Protein AF-A0A7W1QER5-F1 (afdb_monomer)

Mean predicted aligned error: 5.07 Å

Radius of gyration: 12.48 Å; Cα contacts (8 Å, |Δi|>4): 29; chains: 1; bounding box: 34×25×29 Å

Structure (mmCIF, N/CA/C/O backbone):
data_AF-A0A7W1QER5-F1
#
_entry.id   AF-A0A7W1QER5-F1
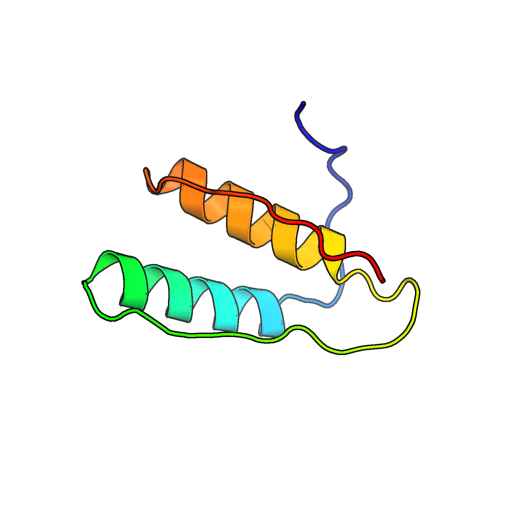#
loop_
_atom_site.group_PDB
_atom_site.id
_atom_site.type_symbol
_atom_site.label_atom_id
_atom_site.label_alt_id
_atom_site.label_comp_id
_atom_site.label_asym_id
_atom_site.label_entity_id
_atom_site.label_seq_id
_atom_site.pdbx_PDB_ins_code
_atom_site.Cartn_x
_atom_site.Cartn_y
_atom_site.Cartn_z
_atom_site.occupancy
_atom_site.B_iso_or_equiv
_atom_site.auth_seq_id
_atom_site.auth_comp_id
_atom_site.auth_asym_id
_atom_site.auth_atom_id
_atom_site.pdbx_PDB_model_num
ATOM 1 N N . MET A 1 1 ? 4.586 14.732 -0.030 1.00 41.56 1 MET A N 1
ATOM 2 C CA . MET A 1 1 ? 4.834 14.572 -1.480 1.00 41.56 1 MET A CA 1
ATOM 3 C C . MET A 1 1 ? 3.716 13.699 -2.025 1.00 41.56 1 MET A C 1
ATOM 5 O O . MET A 1 1 ? 3.637 12.561 -1.593 1.00 41.56 1 MET A O 1
ATOM 9 N N . SER A 1 2 ? 2.830 14.210 -2.884 1.00 42.94 2 SER A N 1
ATOM 10 C CA . SER A 1 2 ? 1.933 13.329 -3.653 1.00 42.94 2 SER A CA 1
ATOM 11 C C . SER A 1 2 ? 2.735 12.775 -4.833 1.00 42.94 2 SER A C 1
ATOM 13 O O . SER A 1 2 ? 3.267 13.590 -5.591 1.00 42.94 2 SER A O 1
ATOM 15 N N . PRO A 1 3 ? 2.871 11.449 -5.004 1.00 51.84 3 PRO A N 1
ATOM 16 C CA . PRO A 1 3 ? 3.485 10.882 -6.199 1.00 51.84 3 PRO A CA 1
ATOM 17 C C . PRO A 1 3 ? 2.631 11.215 -7.431 1.00 51.84 3 PRO A C 1
ATOM 19 O O . PRO A 1 3 ? 1.412 11.386 -7.335 1.00 51.84 3 PRO A O 1
ATOM 22 N N . GLY A 1 4 ? 3.284 11.364 -8.584 1.00 50.06 4 GLY A N 1
ATOM 23 C CA . GLY A 1 4 ? 2.638 11.698 -9.851 1.00 50.06 4 GLY A CA 1
ATOM 24 C C . GLY A 1 4 ? 1.586 10.659 -10.231 1.00 50.06 4 GLY A C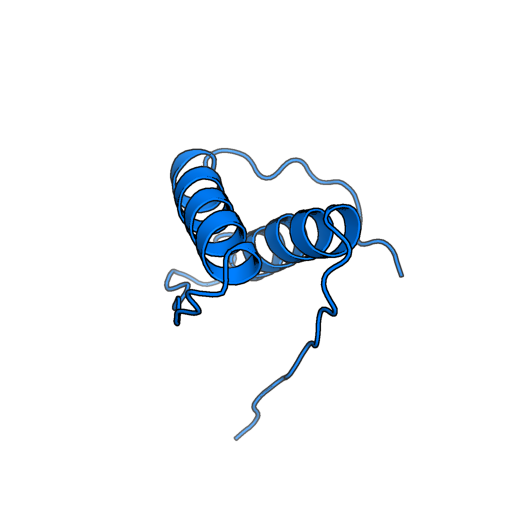 1
ATOM 25 O O . GLY A 1 4 ? 1.856 9.462 -10.223 1.00 50.06 4 GLY A O 1
ATOM 26 N N . ARG A 1 5 ? 0.384 11.134 -10.565 1.00 56.62 5 ARG A N 1
ATOM 27 C CA . ARG A 1 5 ? -0.771 10.318 -10.959 1.00 56.62 5 ARG A CA 1
ATOM 28 C C . ARG A 1 5 ? -0.550 9.715 -12.350 1.00 56.62 5 ARG A C 1
ATOM 30 O O . ARG A 1 5 ? -1.076 10.214 -13.339 1.00 56.62 5 ARG A O 1
ATOM 37 N N . GLY A 1 6 ? 0.260 8.667 -12.432 1.00 58.78 6 GLY A N 1
ATOM 38 C CA . GLY A 1 6 ? 0.191 7.705 -13.525 1.00 58.78 6 GLY A CA 1
ATOM 39 C C . GLY A 1 6 ? -0.839 6.648 -13.152 1.00 58.78 6 GLY A C 1
ATOM 40 O O . GLY A 1 6 ? -0.695 6.010 -12.115 1.00 58.78 6 GLY A O 1
ATOM 41 N N . HIS A 1 7 ? -1.886 6.475 -13.959 1.00 63.44 7 HIS A N 1
ATOM 42 C CA . HIS A 1 7 ? -2.838 5.383 -13.758 1.00 63.44 7 HIS A CA 1
ATOM 43 C C . HIS A 1 7 ? -2.084 4.047 -13.817 1.00 63.44 7 HIS A C 1
ATOM 45 O O . HIS A 1 7 ? -1.390 3.771 -14.798 1.00 63.44 7 HIS A O 1
ATOM 51 N N . LEU A 1 8 ? -2.208 3.219 -12.779 1.00 74.50 8 LEU A N 1
ATOM 52 C CA . LEU A 1 8 ? -1.602 1.893 -12.755 1.00 74.50 8 LEU A CA 1
ATOM 53 C C . LEU A 1 8 ? -2.405 0.949 -13.665 1.00 74.50 8 LEU A C 1
ATOM 55 O O . LEU A 1 8 ? -3.428 0.402 -13.263 1.00 74.50 8 LEU A O 1
ATOM 59 N N . VAL A 1 9 ? -1.973 0.791 -14.917 1.00 79.12 9 VAL A N 1
ATOM 60 C CA . VAL A 1 9 ? -2.671 -0.043 -15.911 1.00 79.12 9 VAL A CA 1
ATOM 61 C C . VAL A 1 9 ? -2.368 -1.528 -15.686 1.00 79.12 9 VAL A C 1
ATOM 63 O O . VAL A 1 9 ? -1.220 -1.906 -15.461 1.00 79.12 9 VAL A O 1
ATOM 66 N N . GLY A 1 10 ? -3.393 -2.382 -15.792 1.00 86.62 10 GLY A N 1
ATOM 67 C CA . GLY A 1 10 ? -3.239 -3.842 -15.790 1.00 86.62 10 GLY A CA 1
ATOM 68 C C . GLY A 1 10 ? -3.024 -4.472 -14.411 1.00 86.62 10 GLY A C 1
ATOM 69 O O . GLY A 1 10 ? -2.594 -5.619 -14.341 1.00 86.62 10 GLY A O 1
ATOM 70 N N . ARG A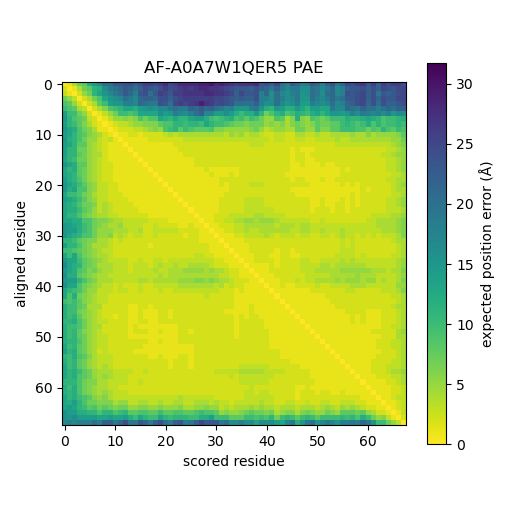 1 11 ? -3.307 -3.738 -13.327 1.00 90.81 11 ARG A N 1
ATOM 71 C CA . ARG A 1 11 ? -3.138 -4.194 -11.933 1.00 90.81 11 ARG A CA 1
ATOM 72 C C . ARG A 1 11 ? -4.437 -4.247 -11.137 1.00 90.81 11 ARG A C 1
ATOM 74 O O . ARG A 1 11 ? -4.420 -4.272 -9.908 1.00 90.81 11 ARG A O 1
ATOM 81 N N . ASP A 1 12 ? -5.573 -4.248 -11.829 1.00 90.94 12 ASP A N 1
ATOM 82 C CA . ASP A 1 12 ? -6.891 -4.201 -11.193 1.00 90.94 12 ASP A CA 1
ATOM 83 C C . ASP A 1 12 ? -7.121 -5.394 -10.262 1.00 90.94 12 ASP A C 1
ATOM 85 O O . ASP A 1 12 ? -7.709 -5.244 -9.191 1.00 90.94 12 ASP A O 1
ATOM 89 N N . ARG A 1 13 ? -6.608 -6.571 -10.642 1.00 94.06 13 ARG A N 1
ATOM 90 C CA . A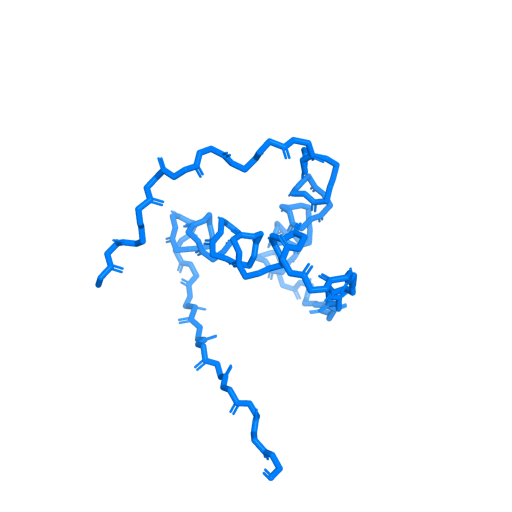RG A 1 13 ? -6.712 -7.788 -9.836 1.00 94.06 13 ARG A CA 1
ATOM 91 C C . ARG A 1 13 ? -5.930 -7.651 -8.531 1.00 94.06 13 ARG A C 1
ATOM 93 O O . ARG A 1 13 ? -6.496 -7.848 -7.462 1.00 94.06 13 ARG A O 1
ATOM 100 N N . GLU A 1 14 ? -4.649 -7.314 -8.607 1.00 95.81 14 GLU A N 1
ATOM 101 C CA . GLU A 1 14 ? -3.780 -7.192 -7.436 1.00 95.81 14 GLU A CA 1
ATOM 102 C C . GLU A 1 14 ? -4.260 -6.073 -6.511 1.00 95.81 14 GLU A C 1
ATOM 104 O O . GLU A 1 14 ? -4.252 -6.217 -5.290 1.00 95.81 14 GLU A O 1
ATOM 109 N N . LEU A 1 15 ? -4.745 -4.970 -7.084 1.00 94.25 15 LEU A N 1
ATOM 110 C CA . LEU A 1 15 ? -5.297 -3.869 -6.311 1.00 94.25 15 LEU A CA 1
ATOM 111 C C . LEU A 1 15 ? -6.618 -4.253 -5.630 1.00 94.25 15 LEU A C 1
ATOM 113 O O . LEU A 1 15 ? -6.849 -3.861 -4.488 1.00 94.25 15 LEU A O 1
ATOM 117 N N . ALA A 1 16 ? -7.475 -5.041 -6.286 1.00 95.19 16 ALA A N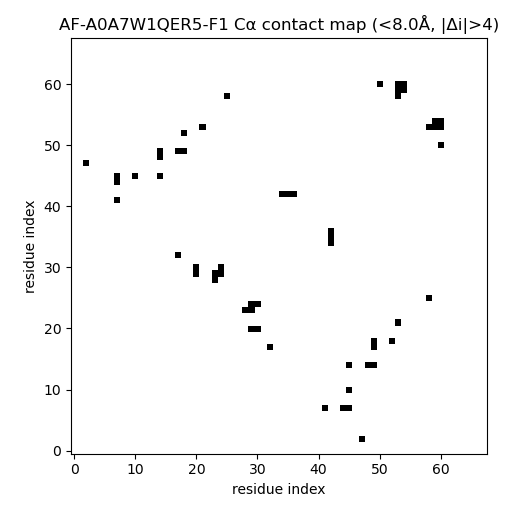 1
ATOM 118 C CA . ALA A 1 16 ? -8.678 -5.589 -5.662 1.00 95.19 16 ALA A CA 1
ATOM 119 C C . ALA A 1 16 ? -8.340 -6.519 -4.485 1.00 95.19 16 ALA A C 1
ATOM 121 O O . ALA A 1 16 ? -8.941 -6.385 -3.419 1.00 95.19 16 ALA A O 1
ATOM 122 N N . GLU A 1 17 ? -7.353 -7.405 -4.642 1.00 96.81 17 GLU A N 1
ATOM 123 C CA . GLU A 1 17 ? -6.882 -8.292 -3.568 1.00 96.81 17 GLU A CA 1
ATOM 124 C C . GLU A 1 17 ? -6.342 -7.486 -2.372 1.00 96.81 17 GLU A C 1
ATOM 126 O O . GLU A 1 17 ? -6.742 -7.711 -1.227 1.00 96.81 17 GLU A O 1
ATOM 131 N N . LEU A 1 18 ? -5.507 -6.476 -2.626 1.00 97.00 18 LEU A N 1
ATOM 132 C CA . LEU A 1 18 ? -4.965 -5.611 -1.575 1.00 97.00 18 LEU A CA 1
ATOM 133 C C . LEU A 1 18 ? -6.041 -4.749 -0.896 1.00 97.00 18 LEU A C 1
ATOM 135 O O . LEU A 1 18 ? -5.986 -4.541 0.315 1.00 97.00 18 LEU A O 1
ATOM 139 N N . ARG A 1 19 ? -7.058 -4.279 -1.628 1.00 96.69 19 ARG A N 1
ATOM 140 C CA . ARG A 1 19 ? -8.197 -3.545 -1.044 1.00 96.69 19 ARG A CA 1
ATOM 141 C C . ARG A 1 19 ? -9.037 -4.426 -0.123 1.00 96.69 19 ARG A C 1
ATOM 143 O O . ARG A 1 19 ? -9.465 -3.965 0.933 1.00 96.69 19 ARG A O 1
ATOM 150 N N . GLN A 1 20 ? -9.248 -5.693 -0.483 1.00 97.44 20 GLN A N 1
ATOM 151 C CA . GLN A 1 20 ? -9.917 -6.656 0.398 1.00 97.44 20 GLN A CA 1
ATOM 152 C C . GLN A 1 20 ? -9.104 -6.899 1.674 1.00 97.44 20 GLN A C 1
ATOM 154 O O . GLN A 1 20 ? -9.665 -6.917 2.771 1.00 97.44 20 GLN A O 1
ATOM 159 N N . ALA A 1 21 ? -7.782 -7.022 1.546 1.00 97.44 21 ALA A N 1
ATOM 160 C CA . ALA A 1 21 ? -6.882 -7.149 2.685 1.00 97.44 21 ALA A CA 1
ATOM 161 C C . ALA A 1 21 ? -6.918 -5.922 3.604 1.00 97.44 21 ALA A C 1
ATOM 163 O O . ALA A 1 21 ? -7.004 -6.066 4.822 1.00 97.44 21 ALA A O 1
ATOM 164 N N . LEU A 1 22 ? -6.914 -4.717 3.027 1.00 97.69 22 LEU A N 1
ATOM 165 C CA . LEU A 1 22 ? -7.049 -3.469 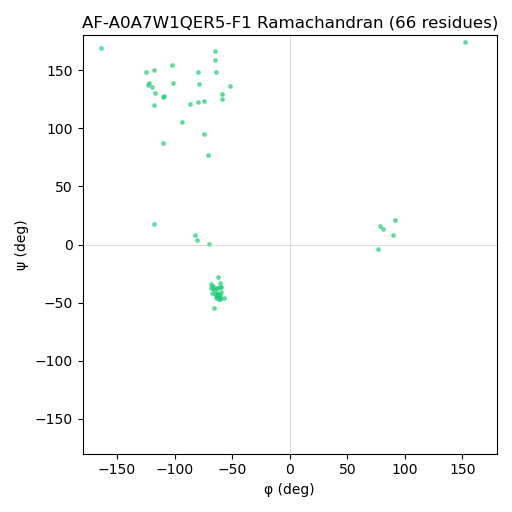3.772 1.00 97.69 22 LEU A CA 1
ATOM 166 C C . LEU A 1 22 ? -8.379 -3.420 4.534 1.00 97.69 22 LEU A C 1
ATOM 168 O O . LEU A 1 22 ? -8.386 -3.120 5.724 1.00 97.69 22 LEU A O 1
ATOM 172 N N . ALA A 1 23 ? -9.495 -3.778 3.893 1.00 97.81 23 ALA A N 1
ATOM 173 C CA . ALA A 1 23 ? -10.794 -3.844 4.561 1.00 97.81 23 ALA A CA 1
ATOM 174 C C . ALA A 1 23 ? -10.793 -4.846 5.732 1.00 97.81 23 ALA A C 1
ATOM 176 O O . ALA A 1 23 ? -11.319 -4.552 6.807 1.00 97.81 23 ALA A O 1
ATOM 177 N N . ALA A 1 24 ? -10.156 -6.011 5.564 1.00 98.00 24 ALA A N 1
ATOM 178 C CA . ALA A 1 24 ? -9.990 -6.977 6.647 1.00 98.00 24 ALA A CA 1
ATOM 179 C C . ALA A 1 24 ? -9.144 -6.407 7.800 1.00 98.00 24 ALA A C 1
ATOM 181 O O . ALA A 1 24 ? -9.556 -6.513 8.960 1.00 98.00 24 ALA A O 1
ATOM 182 N N . ALA A 1 25 ? -8.031 -5.738 7.489 1.00 97.62 25 ALA A N 1
ATOM 183 C CA . ALA A 1 25 ? -7.152 -5.109 8.472 1.00 97.62 25 ALA A CA 1
ATOM 184 C C . ALA A 1 25 ? -7.876 -4.020 9.275 1.00 97.62 25 ALA A C 1
ATOM 186 O O . ALA A 1 25 ? -7.806 -4.022 10.503 1.00 97.62 25 ALA A O 1
ATOM 187 N N . LEU A 1 26 ? -8.651 -3.163 8.603 1.00 96.94 26 LEU A N 1
ATOM 188 C CA . LEU A 1 26 ? -9.489 -2.141 9.242 1.00 9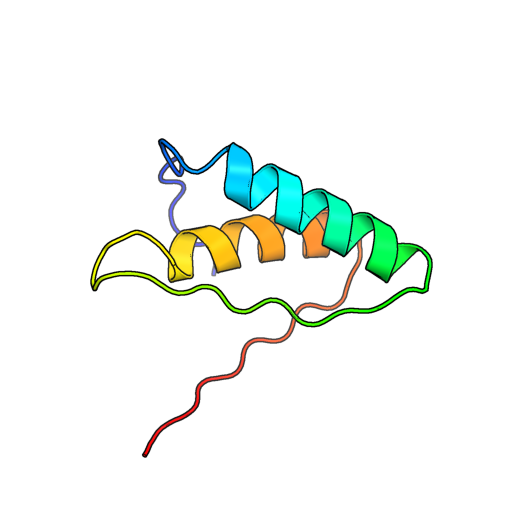6.94 26 LEU A CA 1
ATOM 189 C C . LEU A 1 26 ? -10.577 -2.749 10.141 1.00 96.94 26 LEU A C 1
ATOM 191 O O . LEU A 1 26 ? -10.959 -2.145 11.138 1.00 96.94 26 LEU A O 1
ATOM 195 N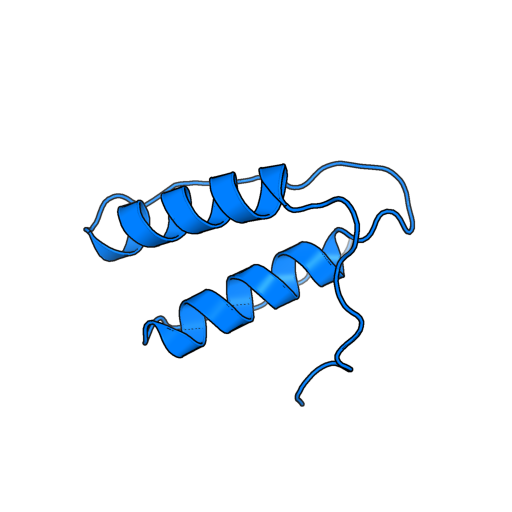 N . SER A 1 27 ? -11.036 -3.968 9.842 1.00 97.56 27 SER A N 1
ATOM 196 C CA . SER A 1 27 ? -11.954 -4.730 10.705 1.00 97.56 27 SER A CA 1
ATOM 197 C C . SER A 1 27 ? -11.263 -5.483 11.856 1.00 97.56 27 SER A C 1
ATOM 199 O O . SER A 1 27 ? -11.898 -6.293 12.531 1.00 97.56 27 SER A O 1
ATOM 201 N N . GLY A 1 28 ? -9.964 -5.253 12.077 1.00 97.44 28 GLY A N 1
ATOM 202 C CA . GLY A 1 28 ? -9.181 -5.869 13.152 1.00 97.44 28 GLY A CA 1
ATOM 203 C C . GLY A 1 28 ? -8.521 -7.202 12.788 1.00 97.44 28 GLY A C 1
ATOM 204 O O . GLY A 1 28 ? -7.959 -7.861 13.660 1.00 97.44 28 GLY A O 1
ATOM 205 N N . ARG A 1 29 ? -8.559 -7.618 11.516 1.00 97.44 29 ARG A N 1
ATOM 206 C CA . ARG A 1 29 ? -7.879 -8.827 11.023 1.00 97.44 29 ARG A CA 1
ATOM 207 C C . ARG A 1 29 ? -6.713 -8.449 10.118 1.00 97.44 29 ARG A C 1
ATOM 209 O O . ARG A 1 29 ? -6.875 -8.334 8.907 1.00 97.44 29 ARG A O 1
ATOM 216 N N . GLY A 1 30 ? -5.549 -8.232 10.728 1.00 94.88 30 GLY A N 1
ATOM 217 C CA . GLY A 1 30 ? -4.310 -7.938 10.007 1.00 94.88 30 GLY A CA 1
ATOM 218 C C . GLY A 1 30 ? -3.821 -9.104 9.140 1.00 94.88 30 GLY A C 1
ATOM 219 O O . GLY A 1 30 ? -4.268 -10.242 9.282 1.00 94.88 30 GLY A O 1
ATOM 220 N N . GLY A 1 31 ? -2.869 -8.818 8.255 1.00 94.75 31 GLY A N 1
ATOM 221 C CA . GLY A 1 31 ? -2.246 -9.804 7.376 1.00 94.75 31 GLY A CA 1
ATOM 222 C C . GLY A 1 31 ? -0.949 -9.277 6.764 1.00 94.75 31 GLY A C 1
ATOM 223 O O . GLY A 1 31 ? -0.649 -8.088 6.863 1.00 94.75 31 GLY A O 1
ATOM 224 N N . LEU A 1 32 ? -0.186 -10.172 6.135 1.00 95.38 32 LEU A N 1
ATOM 225 C CA . LEU A 1 32 ? 1.059 -9.853 5.438 1.00 95.38 32 LEU A CA 1
ATOM 226 C C . LEU A 1 32 ? 0.913 -10.179 3.953 1.00 95.38 32 LEU A C 1
ATOM 228 O O . LEU A 1 32 ? 0.518 -11.286 3.595 1.00 95.38 32 LEU A O 1
ATOM 232 N N . PHE A 1 33 ? 1.276 -9.221 3.105 1.00 94.94 33 PHE A N 1
ATOM 233 C CA . PHE A 1 33 ? 1.278 -9.366 1.654 1.00 94.94 33 PHE A CA 1
ATOM 234 C C . PHE A 1 33 ? 2.674 -9.069 1.121 1.00 94.94 33 PHE A C 1
ATOM 236 O O . PHE A 1 33 ? 3.321 -8.115 1.551 1.00 94.94 33 PHE A O 1
ATOM 243 N N . MET A 1 34 ? 3.127 -9.883 0.171 1.00 95.00 34 MET A N 1
ATOM 244 C CA . MET A 1 34 ? 4.414 -9.715 -0.492 1.00 95.00 34 MET A CA 1
ATOM 245 C C . MET A 1 34 ? 4.181 -9.486 -1.982 1.00 95.00 34 MET A C 1
ATOM 247 O O . MET A 1 34 ? 3.597 -10.325 -2.664 1.00 95.00 34 MET A O 1
ATOM 251 N N . VAL A 1 35 ? 4.635 -8.339 -2.486 1.00 93.62 35 VAL A N 1
ATOM 252 C CA . VAL A 1 35 ? 4.524 -7.990 -3.905 1.00 93.62 35 VAL A CA 1
ATOM 253 C C . VAL A 1 35 ? 5.806 -8.412 -4.617 1.00 93.62 35 VAL A C 1
ATOM 255 O O . VAL A 1 35 ? 6.845 -7.761 -4.495 1.00 93.62 35 VAL A O 1
ATOM 258 N N . CYS A 1 36 ? 5.729 -9.498 -5.382 1.00 93.25 36 CYS A N 1
ATOM 259 C CA . CYS A 1 36 ? 6.833 -10.014 -6.190 1.00 93.25 36 CYS A CA 1
ATOM 260 C C . CYS A 1 36 ? 6.664 -9.649 -7.669 1.00 93.25 36 CYS A C 1
ATOM 262 O O . CYS A 1 36 ? 5.554 -9.439 -8.154 1.00 93.25 36 CYS A O 1
ATOM 264 N N . GLY A 1 37 ? 7.775 -9.586 -8.400 1.00 92.06 37 GLY A N 1
ATOM 265 C CA . GLY A 1 37 ? 7.766 -9.401 -9.849 1.00 92.06 37 GLY A CA 1
ATOM 266 C C . GLY A 1 37 ? 9.019 -8.711 -10.368 1.00 92.06 37 GLY A C 1
ATOM 267 O O . GLY A 1 37 ? 9.847 -8.228 -9.588 1.00 92.06 37 GLY A O 1
ATOM 268 N N . ASP A 1 38 ? 9.121 -8.620 -11.686 1.00 95.00 38 ASP A N 1
ATOM 269 C CA . ASP A 1 38 ? 10.316 -8.141 -12.379 1.00 95.00 38 ASP A CA 1
ATOM 270 C C . ASP A 1 38 ? 10.642 -6.661 -12.104 1.00 95.00 38 ASP A C 1
ATOM 272 O O . ASP A 1 38 ? 9.781 -5.878 -11.662 1.00 95.00 38 ASP A O 1
ATOM 276 N N . PRO A 1 39 ? 11.899 -6.231 -12.318 1.00 93.19 39 PRO A N 1
ATOM 277 C CA . PRO A 1 39 ? 12.257 -4.817 -12.301 1.00 93.19 39 PRO A CA 1
ATOM 278 C C . PRO A 1 39 ? 11.345 -3.997 -13.226 1.00 93.19 39 PRO A C 1
ATOM 280 O O . PRO A 1 39 ? 11.024 -4.414 -14.332 1.00 93.19 39 PRO A O 1
ATOM 283 N N . GLY A 1 40 ? 10.889 -2.830 -12.763 1.00 89.94 40 GLY A N 1
ATOM 284 C CA . GLY A 1 40 ? 10.037 -1.937 -13.562 1.00 89.94 40 GLY A CA 1
ATOM 285 C C . GLY A 1 40 ? 8.562 -2.343 -13.687 1.00 89.94 40 GLY A C 1
ATOM 286 O O . GLY A 1 40 ? 7.773 -1.555 -14.189 1.00 89.94 40 GLY A O 1
ATOM 287 N N . VAL A 1 41 ? 8.138 -3.498 -13.158 1.00 90.25 41 VAL A N 1
ATOM 288 C CA . VAL A 1 41 ? 6.755 -3.997 -13.322 1.00 90.25 41 VAL A CA 1
ATOM 289 C C . VAL A 1 41 ? 5.677 -3.199 -12.549 1.00 90.25 41 VAL A C 1
ATOM 291 O O . VAL A 1 41 ? 4.501 -3.554 -12.575 1.00 90.25 41 VAL A O 1
ATOM 294 N N . GLY A 1 42 ? 6.054 -2.143 -11.821 1.00 92.50 42 GLY A N 1
ATOM 295 C CA . GLY A 1 42 ? 5.112 -1.281 -11.091 1.00 92.50 42 GLY A CA 1
ATOM 296 C C . GLY A 1 42 ? 4.827 -1.674 -9.635 1.00 92.50 42 GLY A C 1
ATOM 297 O O . GLY A 1 42 ? 3.817 -1.252 -9.086 1.00 92.50 42 GLY A O 1
ATOM 298 N N . LYS A 1 43 ? 5.706 -2.444 -8.975 1.00 94.56 43 LYS A N 1
ATOM 299 C CA . LYS A 1 43 ? 5.532 -2.856 -7.562 1.00 94.56 43 LYS A CA 1
ATOM 300 C C . LYS A 1 43 ? 5.386 -1.671 -6.600 1.00 94.56 43 LYS A C 1
ATOM 302 O O . LYS A 1 43 ? 4.491 -1.667 -5.765 1.00 94.56 43 LYS A O 1
ATOM 307 N N . THR A 1 44 ? 6.251 -0.664 -6.737 1.00 93.06 44 THR A N 1
ATOM 308 C CA . THR A 1 44 ? 6.194 0.555 -5.913 1.00 93.06 44 THR A CA 1
ATOM 309 C C . THR A 1 44 ? 4.912 1.333 -6.175 1.00 93.06 44 THR A C 1
ATOM 311 O O . THR A 1 44 ? 4.251 1.716 -5.225 1.00 93.06 44 THR A O 1
ATOM 314 N N . ALA A 1 45 ? 4.502 1.464 -7.439 1.00 93.38 45 ALA A N 1
ATOM 315 C CA . ALA A 1 45 ? 3.255 2.141 -7.784 1.00 93.38 45 ALA A CA 1
ATOM 316 C C . ALA A 1 45 ? 2.018 1.418 -7.215 1.00 93.38 45 ALA A C 1
ATOM 318 O O . ALA A 1 45 ? 1.100 2.069 -6.734 1.00 93.38 45 ALA A O 1
ATOM 319 N N . LEU A 1 46 ? 2.010 0.079 -7.192 1.00 94.75 46 LEU A N 1
ATOM 320 C CA . LEU A 1 46 ? 0.954 -0.693 -6.526 1.00 94.75 46 LEU A CA 1
ATOM 321 C C . LEU A 1 46 ? 0.920 -0.438 -5.010 1.00 94.75 46 LEU A C 1
ATOM 323 O O . LEU A 1 46 ? -0.158 -0.284 -4.437 1.00 94.75 46 LEU A O 1
ATOM 327 N N . ALA A 1 47 ? 2.089 -0.382 -4.367 1.00 95.31 47 ALA A N 1
ATOM 328 C CA . ALA A 1 47 ? 2.204 -0.085 -2.941 1.00 95.31 47 ALA A CA 1
ATOM 329 C C . ALA A 1 47 ? 1.781 1.365 -2.613 1.00 95.31 47 ALA A C 1
ATOM 331 O O . ALA A 1 47 ? 1.120 1.596 -1.601 1.00 95.31 47 ALA A O 1
ATOM 332 N N . ASP A 1 48 ? 2.104 2.325 -3.483 1.00 94.62 48 ASP A N 1
ATOM 333 C CA . ASP A 1 48 ? 1.662 3.718 -3.366 1.00 94.62 48 ASP A CA 1
ATOM 334 C C . ASP A 1 48 ? 0.135 3.828 -3.472 1.00 94.62 48 ASP A C 1
ATOM 336 O O . ASP A 1 48 ? -0.490 4.499 -2.653 1.00 94.62 48 ASP A O 1
ATOM 340 N N . GLU A 1 49 ? -0.476 3.128 -4.432 1.00 95.12 49 GLU A N 1
ATOM 341 C CA . GLU A 1 49 ? -1.924 3.153 -4.666 1.00 95.12 49 GLU A CA 1
ATOM 342 C C . GLU A 1 49 ? -2.709 2.583 -3.472 1.00 95.12 49 GLU A C 1
ATOM 344 O O . GLU A 1 49 ? -3.669 3.196 -2.998 1.00 95.12 49 GLU A O 1
ATOM 349 N N . ILE A 1 50 ? -2.288 1.432 -2.928 1.00 96.38 50 ILE A N 1
ATOM 350 C CA . ILE A 1 50 ? -2.931 0.888 -1.722 1.00 96.38 50 ILE A CA 1
ATOM 351 C C . ILE A 1 50 ? -2.649 1.756 -0.489 1.00 96.38 50 ILE A C 1
ATOM 353 O O . ILE A 1 50 ? -3.525 1.913 0.360 1.00 96.38 50 ILE A O 1
ATOM 357 N N . GLY A 1 51 ? -1.461 2.365 -0.404 1.00 96.75 51 GLY A N 1
ATOM 358 C CA . GLY A 1 51 ? -1.120 3.322 0.644 1.00 96.75 51 GLY A CA 1
ATOM 359 C C . GLY A 1 51 ? -2.037 4.546 0.621 1.00 96.75 51 GLY A C 1
ATOM 360 O O . GLY A 1 51 ? -2.537 4.952 1.667 1.00 96.75 51 GLY A O 1
ATOM 361 N N . ALA A 1 52 ? -2.326 5.094 -0.561 1.00 96.00 52 ALA A N 1
ATOM 362 C CA . ALA A 1 52 ? -3.275 6.192 -0.723 1.00 96.00 52 ALA A CA 1
ATOM 363 C C . ALA A 1 52 ? -4.685 5.791 -0.262 1.00 96.00 52 ALA A C 1
ATOM 365 O O . ALA A 1 52 ? -5.280 6.498 0.550 1.00 96.00 52 ALA A O 1
ATOM 366 N N . ALA A 1 53 ? -5.174 4.619 -0.681 1.00 96.00 53 ALA A N 1
ATOM 367 C CA . ALA A 1 53 ? -6.472 4.103 -0.241 1.00 96.00 53 ALA A CA 1
ATOM 368 C C . ALA A 1 53 ? -6.543 3.894 1.286 1.00 96.00 53 ALA A C 1
ATOM 370 O O . ALA A 1 53 ? -7.573 4.151 1.907 1.00 96.00 53 ALA A O 1
ATOM 371 N N . ALA A 1 54 ? -5.448 3.455 1.914 1.00 97.69 54 ALA A N 1
ATOM 372 C CA . ALA A 1 54 ? -5.366 3.302 3.365 1.00 97.69 54 ALA A CA 1
ATOM 373 C C . ALA A 1 54 ? -5.411 4.654 4.097 1.00 97.69 54 ALA A C 1
ATOM 375 O O . ALA A 1 54 ? -6.129 4.778 5.090 1.00 97.69 54 ALA A O 1
ATOM 376 N N . VAL A 1 55 ? -4.711 5.676 3.589 1.00 97.94 55 VAL A N 1
ATOM 377 C CA . VAL A 1 55 ? -4.789 7.048 4.123 1.00 97.94 55 VAL A CA 1
ATOM 378 C C . VAL A 1 55 ? -6.206 7.606 3.996 1.00 97.94 55 VAL A C 1
ATOM 380 O O . VAL A 1 55 ? -6.724 8.163 4.962 1.00 97.94 55 VAL A O 1
ATOM 383 N N . GLU A 1 56 ? -6.858 7.431 2.843 1.00 97.50 56 GLU A N 1
ATOM 384 C CA . GLU A 1 56 ? -8.251 7.857 2.632 1.00 97.50 56 GLU A CA 1
ATOM 385 C C . GLU A 1 56 ? -9.224 7.166 3.598 1.00 97.50 56 GLU A C 1
ATOM 387 O O . GLU A 1 56 ? -10.186 7.780 4.055 1.00 97.50 56 GLU A O 1
ATOM 392 N N . ALA A 1 57 ? -8.940 5.917 3.976 1.00 96.81 57 ALA A N 1
ATOM 393 C CA . ALA A 1 57 ? -9.693 5.171 4.981 1.00 96.81 57 ALA A CA 1
ATOM 394 C C . ALA A 1 57 ? -9.327 5.526 6.441 1.00 96.81 57 ALA A C 1
ATOM 396 O O . ALA A 1 57 ? -9.848 4.909 7.370 1.00 96.81 57 ALA A O 1
ATOM 397 N N . GLY A 1 58 ? -8.439 6.502 6.663 1.00 96.50 58 GLY A N 1
ATOM 398 C CA . GLY A 1 58 ? -8.035 6.967 7.993 1.00 96.50 58 GLY A CA 1
ATOM 399 C C . GLY A 1 58 ? -6.977 6.104 8.687 1.00 96.50 58 GLY A C 1
ATOM 400 O O . GLY A 1 58 ? -6.754 6.266 9.887 1.00 96.50 58 GLY A O 1
ATOM 401 N N . ALA A 1 59 ? -6.317 5.191 7.970 1.00 97.19 59 ALA A N 1
ATOM 402 C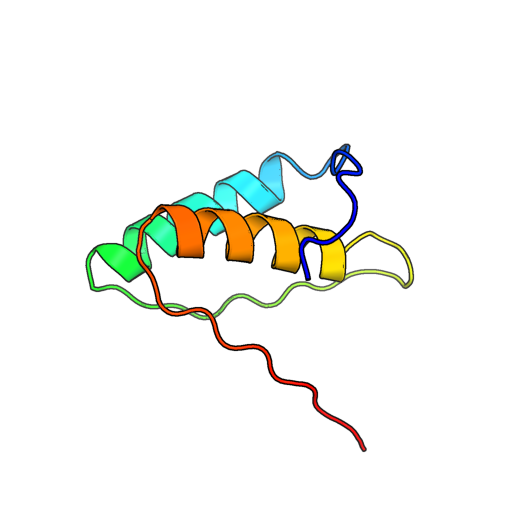 CA . ALA A 1 59 ? -5.235 4.387 8.526 1.00 97.19 59 ALA A CA 1
ATOM 403 C C . ALA A 1 59 ? -3.911 5.166 8.586 1.00 97.19 59 ALA A C 1
ATOM 405 O O . ALA A 1 59 ? -3.596 5.984 7.719 1.00 97.19 59 ALA A O 1
ATOM 406 N N . LEU A 1 60 ? -3.082 4.846 9.583 1.00 96.56 60 LEU A N 1
ATOM 407 C CA . LEU A 1 60 ? -1.682 5.261 9.600 1.00 96.56 60 LEU A CA 1
ATOM 408 C C . LEU A 1 60 ? -0.885 4.411 8.602 1.00 96.56 60 LEU A C 1
ATOM 410 O O . LEU A 1 60 ? -0.845 3.187 8.724 1.00 96.56 60 LEU A O 1
ATOM 414 N N . VAL A 1 61 ? -0.207 5.062 7.656 1.00 97.12 61 VAL A N 1
ATOM 415 C CA . VAL A 1 61 ? 0.665 4.403 6.672 1.00 97.12 61 VAL A CA 1
ATOM 416 C C . VAL A 1 61 ? 2.122 4.743 6.960 1.00 97.12 61 VAL A C 1
ATOM 418 O O . VAL A 1 61 ? 2.489 5.914 7.055 1.00 97.12 61 VAL A O 1
ATOM 421 N N . LEU A 1 62 ? 2.956 3.710 7.083 1.00 97.19 62 LEU A N 1
ATOM 422 C CA . LEU A 1 62 ? 4.388 3.823 7.357 1.00 97.19 62 LEU A CA 1
ATOM 423 C C . LEU A 1 62 ? 5.186 3.191 6.217 1.00 97.19 62 LEU A C 1
ATOM 425 O O . LEU A 1 62 ? 4.881 2.083 5.781 1.00 97.19 62 LEU A O 1
ATOM 429 N N . TRP A 1 63 ? 6.234 3.880 5.771 1.00 95.62 63 TRP A N 1
ATOM 430 C CA . TRP A 1 63 ? 7.144 3.392 4.738 1.00 95.62 63 TRP A CA 1
ATOM 431 C C . TRP A 1 63 ? 8.498 3.038 5.338 1.00 95.62 63 TRP A C 1
ATOM 433 O O . TRP A 1 63 ? 9.124 3.859 6.005 1.00 95.62 63 TRP A O 1
ATOM 443 N N . GLY A 1 64 ? 8.959 1.822 5.056 1.00 94.00 64 GLY A N 1
ATOM 444 C CA . GLY A 1 64 ? 10.297 1.351 5.392 1.00 94.00 64 GLY A CA 1
ATOM 445 C C . GLY A 1 64 ? 11.082 1.009 4.132 1.00 94.00 64 GLY A C 1
ATOM 446 O O . GLY A 1 64 ? 10.509 0.604 3.120 1.00 94.00 64 GLY A O 1
ATOM 447 N N . ARG A 1 65 ? 12.404 1.157 4.196 1.00 90.44 65 ARG A N 1
ATOM 448 C CA . ARG A 1 65 ? 13.323 0.582 3.212 1.00 90.44 65 ARG A CA 1
ATOM 449 C C . ARG A 1 65 ? 14.306 -0.312 3.943 1.00 90.44 65 ARG A C 1
ATOM 451 O O . ARG A 1 65 ? 14.772 0.051 5.019 1.00 90.44 65 ARG A O 1
ATOM 458 N N . ALA A 1 66 ? 14.598 -1.459 3.351 1.00 84.50 66 ALA A N 1
ATOM 459 C CA . ALA A 1 66 ? 15.705 -2.300 3.763 1.00 84.50 66 ALA A CA 1
ATOM 460 C C . ALA A 1 66 ? 16.861 -2.073 2.786 1.00 84.50 66 ALA A C 1
ATOM 462 O O . ALA A 1 66 ? 16.642 -1.943 1.579 1.00 84.50 66 ALA A O 1
ATOM 463 N N . TRP A 1 67 ? 18.064 -2.004 3.334 1.00 80.38 67 TRP A N 1
ATOM 464 C CA . TRP A 1 67 ? 19.321 -2.003 2.601 1.00 80.38 67 TRP A CA 1
ATOM 465 C C . TRP A 1 67 ? 20.175 -3.143 3.154 1.00 80.38 67 TRP A C 1
ATOM 467 O O . TRP A 1 67 ? 20.055 -3.452 4.341 1.00 80.38 67 TRP A O 1
ATOM 477 N N . ASP A 1 68 ? 21.003 -3.725 2.292 1.00 57.88 68 ASP A N 1
ATOM 478 C CA . ASP A 1 68 ? 22.177 -4.524 2.663 1.00 57.88 68 ASP A CA 1
ATOM 479 C C . ASP A 1 68 ? 23.434 -3.673 2.443 1.00 57.88 68 ASP A C 1
ATOM 481 O O . ASP A 1 68 ? 23.462 -2.930 1.428 1.00 57.88 68 ASP A O 1
#

pLDDT: mean 89.27, std 14.2, range [41.56, 98.0]

Sequence (68 aa):
MSPGRGHLVGRDRELAELRQALAAALSGRGGLFMVCGDPGVGKTALADEIGAAAVEAGALVLWGRAWD

Foldseek 3Di:
DQPDDDPLPPCPPVLVVLVVQLVCVVVVRHDDDDDDDDPPNCSVVSVSVSQVVCVVVVHDDDDDDDDD

Secondary structure (DSSP, 8-state):
-PPP----TT-HHHHHHHHHHHHHHHTT----------TTSSHHHHHHHHHHHHHHTT----------

Solvent-accessible surface area (backbone atoms only — not comparable to full-atom values): 4686 Å² total; per-residue (Å²): 132,83,78,82,90,67,82,78,77,94,43,64,66,62,51,50,54,49,50,52,50,49,56,37,32,76,72,73,47,73,86,89,84,84,89,82,80,63,90,88,74,44,65,66,58,54,52,50,52,53,44,51,53,37,47,76,71,70,45,90,83,84,90,83,83,89,83,134